Protein AF-A0A925RMS5-F1 (afdb_monomer_lite)

pLDDT: mean 84.85, std 18.27, range [39.53, 98.56]

Secondary structure (DSSP, 8-state):
--------------------------PPPPEEEEEEEE----TT-----TTTTSEEEEEE-TT-PPEEEEEEEE-TTSEEEEEEEEEEEEETTEEEEEEEEEEEEE-TT--PPPP--EEEEEEEE-

Radius of gyration: 30.66 Å; chains: 1; bounding box: 31×94×84 Å

Structure (mmCIF, N/CA/C/O backbone):
data_AF-A0A925RMS5-F1
#
_entry.id   AF-A0A925RMS5-F1
#
loop_
_atom_site.group_PDB
_atom_site.id
_atom_site.type_symbol
_atom_site.label_atom_id
_atom_site.label_alt_id
_atom_site.label_comp_id
_atom_site.label_asym_id
_atom_site.label_entity_id
_atom_site.label_seq_id
_atom_site.pdbx_PDB_ins_code
_atom_site.Cartn_x
_atom_site.Cartn_y
_atom_site.Cartn_z
_atom_site.occupancy
_atom_site.B_iso_or_equiv
_atom_site.auth_seq_id
_atom_site.auth_comp_id
_atom_site.auth_asym_id
_atom_site.auth_atom_id
_atom_site.pdbx_PDB_model_num
ATOM 1 N N . MET A 1 1 ? -6.005 79.330 61.814 1.00 39.53 1 MET A N 1
ATOM 2 C CA . MET A 1 1 ? -6.554 79.095 60.462 1.00 39.53 1 MET A CA 1
ATOM 3 C C . MET A 1 1 ? -5.657 78.080 59.767 1.00 39.53 1 MET A C 1
ATOM 5 O O . MET A 1 1 ? -4.462 78.316 59.766 1.00 39.53 1 MET A O 1
ATOM 9 N N . GLN A 1 2 ? -6.252 76.955 59.338 1.00 44.28 2 GLN A N 1
ATOM 10 C CA . GLN A 1 2 ? -5.939 76.067 58.193 1.00 44.28 2 GLN A CA 1
ATOM 11 C C . GLN A 1 2 ? -4.464 75.868 57.770 1.00 44.28 2 GLN A C 1
ATOM 13 O O . GLN A 1 2 ? -3.749 76.832 57.571 1.00 44.28 2 GLN A O 1
ATOM 18 N N . ALA A 1 3 ? -3.936 74.694 57.436 1.00 42.88 3 ALA A N 1
ATOM 19 C CA . ALA A 1 3 ? -4.278 73.284 57.586 1.00 42.88 3 ALA A CA 1
ATOM 20 C C . ALA A 1 3 ? -2.985 72.541 57.175 1.00 42.88 3 ALA A C 1
ATOM 22 O O . ALA A 1 3 ? -2.462 72.784 56.089 1.00 42.88 3 ALA A O 1
ATOM 23 N N . LEU A 1 4 ? -2.444 71.671 58.031 1.00 45.47 4 LEU A N 1
ATOM 24 C CA . LEU A 1 4 ? -1.422 70.695 57.643 1.00 45.47 4 LEU A CA 1
ATOM 25 C C . LEU A 1 4 ? -2.136 69.561 56.901 1.00 45.47 4 LEU A C 1
ATOM 27 O O . LEU A 1 4 ? -2.986 68.894 57.486 1.00 45.47 4 LEU A O 1
ATOM 31 N N . THR A 1 5 ? -1.805 69.351 55.629 1.00 49.56 5 THR A N 1
ATOM 32 C CA . THR A 1 5 ? -2.248 68.179 54.863 1.00 49.56 5 THR A CA 1
ATOM 33 C C . THR A 1 5 ? -1.026 67.358 54.452 1.00 49.56 5 THR A C 1
ATOM 35 O O . THR A 1 5 ? -0.238 67.736 53.594 1.00 49.56 5 THR A O 1
ATOM 38 N N . SER A 1 6 ? -0.863 66.226 55.125 1.00 44.41 6 SER A N 1
ATOM 39 C CA . SER A 1 6 ? -0.258 64.994 54.587 1.00 44.41 6 SER A CA 1
ATOM 40 C C . SER A 1 6 ? -1.444 64.069 54.198 1.00 44.41 6 SER A C 1
ATOM 42 O O . SER A 1 6 ? -2.564 64.442 54.563 1.00 44.41 6 SER A O 1
ATOM 44 N N . PRO A 1 7 ? -1.322 62.865 53.583 1.00 50.06 7 PRO A N 1
ATOM 45 C CA . PRO A 1 7 ? -0.135 62.059 53.262 1.00 50.06 7 PRO A CA 1
ATOM 46 C C . PRO A 1 7 ? -0.158 61.348 51.868 1.00 50.06 7 PRO A C 1
ATOM 48 O O . PRO A 1 7 ? -1.162 61.312 51.174 1.00 50.06 7 PRO A O 1
ATOM 51 N N . VAL A 1 8 ? 0.997 60.777 51.490 1.00 47.97 8 VAL A N 1
ATOM 52 C CA . VAL A 1 8 ? 1.243 59.395 50.995 1.00 47.97 8 VAL A CA 1
ATOM 53 C C . VAL A 1 8 ? 0.235 58.766 49.997 1.00 47.97 8 VAL A C 1
ATOM 55 O O . VAL A 1 8 ? -0.933 58.611 50.306 1.00 47.97 8 VAL A O 1
ATOM 58 N N . PHE A 1 9 ? 0.711 58.268 48.845 1.00 50.12 9 PHE A N 1
ATOM 59 C CA . PHE A 1 9 ? 0.772 56.823 48.519 1.00 50.12 9 PHE A CA 1
ATOM 60 C C . PHE A 1 9 ? 1.110 56.565 47.041 1.00 50.12 9 PHE A C 1
ATOM 62 O O . PHE A 1 9 ? 0.380 56.904 46.116 1.00 50.12 9 PHE A O 1
ATOM 69 N N . ARG A 1 10 ? 2.250 55.888 46.860 1.00 49.31 10 ARG A N 1
ATOM 70 C CA . ARG A 1 10 ? 2.585 55.033 45.716 1.00 49.31 10 ARG A CA 1
ATOM 71 C C . ARG A 1 10 ? 1.499 53.973 45.539 1.00 49.31 10 ARG A C 1
ATOM 73 O O . ARG A 1 10 ? 1.063 53.460 46.566 1.00 49.31 10 ARG A O 1
ATOM 80 N N . SER A 1 11 ? 1.182 53.582 44.300 1.00 49.59 11 SER A N 1
ATOM 81 C CA . SER A 1 11 ? 0.704 52.241 43.878 1.00 49.59 11 SER A CA 1
ATOM 82 C C . SER A 1 11 ? 0.107 52.311 42.462 1.00 49.59 11 SER A C 1
ATOM 84 O O . SER A 1 11 ? -0.465 53.334 42.122 1.00 49.59 11 SER A O 1
ATOM 86 N N . ILE A 1 12 ? 0.124 51.321 41.571 1.00 53.66 12 ILE A N 1
ATOM 87 C CA . ILE A 1 12 ? 0.700 49.973 41.481 1.00 53.66 12 ILE A CA 1
ATOM 88 C C . ILE A 1 12 ? 0.676 49.651 39.971 1.00 53.66 12 ILE A C 1
ATOM 90 O O . ILE A 1 12 ? -0.281 49.988 39.274 1.00 53.66 12 ILE A O 1
ATOM 94 N N . ALA A 1 13 ? 1.726 49.003 39.467 1.00 50.94 13 ALA A N 1
ATOM 95 C CA . ALA A 1 13 ? 1.756 48.424 38.130 1.00 50.94 13 ALA A CA 1
ATOM 96 C C . ALA A 1 13 ? 0.714 47.298 38.018 1.00 50.94 13 ALA A C 1
ATOM 98 O O . ALA A 1 13 ? 0.797 46.305 38.738 1.00 50.94 13 ALA A O 1
ATOM 99 N N . LEU A 1 14 ? -0.245 47.425 37.100 1.00 49.28 14 LEU A N 1
ATOM 100 C CA . LEU A 1 14 ? -1.119 46.317 36.719 1.00 49.28 14 LEU A CA 1
ATOM 101 C C . LEU A 1 14 ? -0.413 45.482 35.649 1.00 49.28 14 LEU A C 1
ATOM 103 O O . LEU A 1 14 ? -0.584 45.678 34.448 1.00 49.28 14 LEU A O 1
ATOM 107 N N . GLY A 1 15 ? 0.424 44.559 36.122 1.00 42.06 15 GLY A N 1
ATOM 108 C CA . GLY A 1 15 ? 0.892 43.423 35.342 1.00 42.06 15 GLY A CA 1
ATOM 109 C C . GLY A 1 15 ? -0.260 42.442 35.134 1.00 42.06 15 GLY A C 1
ATOM 110 O O . GLY A 1 15 ? -0.656 41.737 36.058 1.00 42.06 15 GLY A O 1
ATOM 111 N N . GLY A 1 16 ? -0.810 42.404 33.922 1.00 47.88 16 GLY A N 1
ATOM 112 C CA . GLY A 1 16 ? -1.728 41.354 33.495 1.00 47.88 16 GLY A CA 1
ATOM 113 C C . GLY A 1 16 ? -0.943 40.102 33.116 1.00 47.88 16 GLY A C 1
ATOM 114 O O . GLY A 1 16 ? -0.440 40.000 32.000 1.00 47.88 16 GLY A O 1
ATOM 115 N N . LEU A 1 17 ? -0.820 39.157 34.050 1.00 49.91 17 LEU A N 1
ATOM 116 C CA . LEU A 1 17 ? -0.324 37.809 33.776 1.00 49.91 17 LEU A CA 1
ATOM 117 C C . LEU A 1 17 ? -1.398 37.055 32.969 1.00 49.91 17 LEU A C 1
ATOM 119 O O . LEU A 1 17 ? -2.395 36.593 33.522 1.00 49.91 17 LEU A O 1
ATOM 123 N N . LEU A 1 18 ? -1.218 36.939 31.654 1.00 54.53 18 LEU A N 1
ATOM 124 C CA . LEU A 1 18 ? -1.995 36.008 30.835 1.00 54.53 18 LEU A CA 1
ATOM 125 C C . LEU A 1 18 ? -1.527 34.584 31.166 1.00 54.53 18 LEU A C 1
ATOM 127 O O . LEU A 1 18 ? -0.456 34.161 30.732 1.00 54.53 18 LEU A O 1
ATOM 131 N N . LEU A 1 19 ? -2.319 33.843 31.949 1.00 53.94 19 LEU A N 1
ATOM 132 C CA . LEU A 1 19 ? -2.155 32.396 32.090 1.00 53.94 19 LEU A CA 1
ATOM 133 C C . LEU A 1 19 ? -2.454 31.734 30.739 1.00 53.94 19 LEU A C 1
ATOM 135 O O . LEU A 1 19 ? -3.602 31.441 30.409 1.00 53.94 19 LEU A O 1
ATOM 139 N N . ALA A 1 20 ? -1.409 31.482 29.957 1.00 56.25 20 ALA A N 1
ATOM 140 C CA . ALA A 1 20 ? -1.466 30.530 28.861 1.00 56.25 20 ALA A CA 1
ATOM 141 C C . ALA A 1 20 ? -1.569 29.122 29.467 1.00 56.25 20 ALA A C 1
ATOM 143 O O . ALA A 1 20 ? -0.565 28.511 29.826 1.00 56.25 20 ALA A O 1
ATOM 144 N N . ALA A 1 21 ? -2.794 28.622 29.632 1.00 56.69 21 ALA A N 1
ATOM 145 C CA . ALA A 1 21 ? -3.031 27.223 29.951 1.00 56.69 21 ALA A CA 1
ATOM 146 C C . ALA A 1 21 ? -2.609 26.377 28.741 1.00 56.69 21 ALA A C 1
ATOM 148 O O . ALA A 1 21 ? -3.351 26.217 27.772 1.00 56.69 21 ALA A O 1
ATOM 149 N N . THR A 1 22 ? -1.384 25.862 28.772 1.00 57.28 22 THR A N 1
ATOM 150 C CA . THR A 1 22 ? -0.913 24.836 27.849 1.00 57.28 22 THR A CA 1
ATOM 151 C C . THR A 1 22 ? -1.675 23.548 28.140 1.00 57.28 22 THR A C 1
ATOM 153 O O . THR A 1 22 ? -1.315 22.771 29.020 1.00 57.28 22 THR A O 1
ATOM 156 N N . VAL A 1 23 ? -2.762 23.314 27.402 1.00 58.78 23 VAL A N 1
ATOM 157 C CA . VAL A 1 23 ? -3.408 22.001 27.366 1.00 58.78 23 VAL A CA 1
ATOM 158 C C . VAL A 1 23 ? -2.419 21.044 26.707 1.00 58.78 23 VAL A C 1
ATOM 160 O O . VAL A 1 23 ? -2.269 21.020 25.486 1.00 58.78 23 VAL A O 1
ATOM 163 N N . ALA A 1 24 ? -1.689 20.288 27.523 1.00 59.53 24 ALA A N 1
ATOM 164 C CA . ALA A 1 24 ? -0.867 19.192 27.046 1.00 59.53 24 ALA A CA 1
ATOM 165 C C . ALA A 1 24 ? -1.805 18.108 26.502 1.00 59.53 24 ALA A C 1
ATOM 167 O O . ALA A 1 24 ? -2.414 17.353 27.256 1.00 59.53 24 ALA A O 1
ATOM 168 N N . THR A 1 25 ? -1.960 18.049 25.181 1.00 63.59 25 THR A N 1
ATOM 169 C CA . THR A 1 25 ? -2.650 16.942 24.517 1.00 63.59 25 THR A CA 1
ATOM 170 C C . THR A 1 25 ? -1.843 15.669 24.754 1.00 63.59 25 THR A C 1
ATOM 172 O O . THR A 1 25 ? -0.771 15.495 24.167 1.00 63.59 25 THR A O 1
ATOM 175 N N . VAL A 1 26 ? -2.334 14.791 25.630 1.00 65.19 26 VAL A N 1
ATOM 176 C CA . VAL A 1 26 ? -1.799 13.435 25.780 1.00 65.19 26 VAL A CA 1
ATOM 177 C C . VAL A 1 26 ? -2.004 12.731 24.442 1.00 65.19 26 VAL A C 1
ATOM 179 O O . VAL A 1 26 ? -3.139 12.511 24.026 1.00 65.19 26 VAL A O 1
ATOM 182 N N . LYS A 1 27 ? -0.914 12.431 23.726 1.00 64.56 27 LYS A N 1
ATOM 183 C CA . LYS A 1 27 ? -1.006 11.607 22.519 1.00 64.56 27 LYS A CA 1
ATOM 184 C C . LYS A 1 27 ? -1.350 10.177 22.948 1.00 64.56 27 LYS A C 1
ATOM 186 O O . LYS A 1 27 ? -0.633 9.653 23.805 1.00 64.56 27 LYS A O 1
ATOM 191 N N . PRO A 1 28 ? -2.398 9.552 22.383 1.00 67.50 28 PRO A N 1
ATOM 192 C CA . PRO A 1 28 ? -2.675 8.147 22.642 1.00 67.50 28 PRO A CA 1
ATOM 193 C C . PRO A 1 28 ? -1.447 7.308 22.277 1.00 67.50 28 PRO A C 1
ATOM 195 O O . PRO A 1 28 ? -0.726 7.599 21.314 1.00 67.50 28 PRO A O 1
ATOM 198 N N . LYS A 1 29 ? -1.158 6.308 23.109 1.00 77.75 29 LYS A N 1
ATOM 199 C CA . LYS A 1 29 ? 0.001 5.434 22.940 1.00 77.75 29 LYS A CA 1
ATOM 200 C C . LYS A 1 29 ? -0.307 4.470 21.799 1.00 77.75 29 LYS A C 1
ATOM 202 O O . LYS A 1 29 ? -1.247 3.702 21.898 1.00 77.75 29 LYS A O 1
ATOM 207 N N . ALA A 1 30 ? 0.489 4.501 20.734 1.00 84.12 30 ALA A N 1
ATOM 208 C CA . ALA A 1 30 ? 0.323 3.545 19.648 1.00 84.12 30 ALA A CA 1
ATOM 209 C C . ALA A 1 30 ? 0.769 2.142 20.090 1.00 84.12 30 ALA A C 1
ATOM 211 O O . ALA A 1 30 ? 1.873 1.979 20.625 1.00 84.12 30 ALA A O 1
ATOM 212 N N . GLU A 1 31 ? -0.066 1.139 19.835 1.00 87.50 31 GLU A N 1
ATOM 213 C CA . GLU A 1 31 ? 0.246 -0.270 20.075 1.00 87.50 31 GLU A CA 1
ATOM 214 C C . GLU A 1 31 ? 0.649 -0.955 18.770 1.00 87.50 31 GLU A C 1
ATOM 216 O O . GLU A 1 31 ? 0.211 -0.579 17.684 1.00 87.50 31 GLU A O 1
ATOM 221 N N . THR A 1 32 ? 1.559 -1.930 18.849 1.00 92.31 32 THR A N 1
ATOM 222 C CA . THR A 1 32 ? 2.006 -2.662 17.657 1.00 92.31 32 THR A CA 1
ATOM 223 C C . THR A 1 32 ? 1.045 -3.801 17.376 1.00 92.31 32 THR A C 1
ATOM 225 O O . THR A 1 32 ? 0.991 -4.753 18.149 1.00 92.31 32 THR A O 1
ATOM 228 N N . HIS A 1 33 ? 0.369 -3.745 16.233 1.00 93.00 33 HIS A N 1
ATOM 229 C CA . HIS A 1 33 ? -0.522 -4.810 15.784 1.00 93.00 33 HIS A CA 1
ATOM 230 C C . HIS A 1 33 ? 0.070 -5.553 14.593 1.00 93.00 33 HIS A C 1
ATOM 232 O O . HIS A 1 33 ? 0.820 -4.990 13.786 1.00 93.00 33 HIS A O 1
ATOM 238 N N . ARG A 1 34 ? -0.299 -6.828 14.461 1.00 95.69 34 ARG A N 1
ATOM 239 C CA . ARG A 1 34 ? -0.047 -7.613 13.254 1.00 95.69 34 ARG A CA 1
ATOM 240 C C . ARG A 1 34 ? -1.214 -7.424 12.286 1.00 95.69 34 ARG A C 1
ATOM 242 O O . ARG A 1 34 ? -2.380 -7.495 12.659 1.00 95.69 34 ARG A O 1
ATOM 249 N N . LEU A 1 35 ? -0.872 -7.191 11.028 1.00 96.69 35 LEU A N 1
ATOM 250 C CA . LEU A 1 35 ? -1.793 -6.969 9.927 1.00 96.69 35 LEU A CA 1
ATOM 251 C C . LEU A 1 35 ? -1.675 -8.095 8.907 1.00 96.69 35 LEU A C 1
ATOM 253 O O . LEU A 1 35 ? -0.564 -8.417 8.478 1.00 96.69 35 LEU A O 1
ATOM 257 N N . VAL A 1 36 ? -2.812 -8.641 8.482 1.00 97.38 36 VAL A N 1
ATOM 258 C CA . VAL A 1 36 ? -2.891 -9.712 7.477 1.00 97.38 36 VAL A CA 1
ATOM 259 C C . VAL A 1 36 ? -3.640 -9.211 6.251 1.00 97.38 36 VAL A C 1
ATOM 261 O O . VAL A 1 36 ? -4.757 -8.713 6.355 1.00 97.38 36 VAL A O 1
ATOM 264 N N . LEU A 1 37 ? -3.013 -9.331 5.080 1.00 97.88 37 LEU A N 1
ATOM 265 C CA . LEU A 1 37 ? -3.558 -8.842 3.816 1.00 97.88 37 LEU A CA 1
ATOM 266 C C . LEU A 1 37 ? -4.392 -9.905 3.093 1.00 97.88 37 LEU A C 1
ATOM 268 O O . LEU A 1 37 ? -3.919 -11.006 2.818 1.00 97.88 37 LEU A O 1
ATOM 272 N N . HIS A 1 38 ? -5.583 -9.501 2.660 1.00 97.19 38 HIS A N 1
ATOM 273 C CA . HIS A 1 38 ? -6.487 -10.273 1.818 1.00 97.19 38 HIS A CA 1
ATOM 274 C C . HIS A 1 38 ? -6.753 -9.516 0.513 1.00 97.19 38 HIS A C 1
ATOM 276 O O . HIS A 1 38 ? -7.653 -8.682 0.417 1.00 97.19 38 HIS A O 1
ATOM 282 N N . ALA A 1 39 ? -5.947 -9.804 -0.508 1.00 96.38 39 ALA A N 1
ATOM 283 C CA . ALA A 1 39 ? -6.087 -9.245 -1.850 1.00 96.38 39 ALA A CA 1
ATOM 284 C C . ALA A 1 39 ? -5.691 -10.295 -2.902 1.00 96.38 39 ALA A C 1
ATOM 286 O O . ALA A 1 39 ? -4.821 -11.131 -2.625 1.00 96.38 39 ALA A O 1
ATOM 287 N N . PRO A 1 40 ? -6.282 -10.267 -4.111 1.00 94.75 40 PRO A N 1
ATOM 288 C CA . PRO A 1 40 ? -5.897 -11.179 -5.177 1.00 94.75 40 PRO A CA 1
ATOM 289 C C . PRO A 1 40 ? -4.411 -11.016 -5.522 1.00 94.75 40 PRO A C 1
ATOM 291 O O . PRO A 1 40 ? -3.835 -9.923 -5.451 1.00 94.75 40 PRO A O 1
ATOM 294 N N . ARG A 1 41 ? -3.781 -12.130 -5.898 1.00 91.19 41 ARG A N 1
ATOM 295 C CA . ARG A 1 41 ? -2.428 -12.148 -6.459 1.00 91.19 41 ARG A CA 1
ATOM 296 C C . ARG A 1 41 ? -2.527 -12.538 -7.921 1.00 91.19 41 ARG A C 1
ATOM 298 O O . ARG A 1 41 ? -3.048 -13.604 -8.238 1.00 91.19 41 ARG A O 1
ATOM 305 N N . GLN A 1 42 ? -2.013 -11.685 -8.795 1.00 90.12 42 GLN A N 1
ATOM 306 C CA . GLN A 1 42 ? -1.878 -12.006 -10.206 1.00 90.12 42 GLN A CA 1
ATOM 307 C C . GLN A 1 42 ? -0.585 -12.803 -10.432 1.00 90.12 42 GLN A C 1
ATOM 309 O O . GLN A 1 42 ? 0.464 -12.480 -9.872 1.00 90.12 42 GLN A O 1
ATOM 314 N N . CYS A 1 43 ? -0.661 -13.875 -11.223 1.00 89.94 43 CYS A N 1
ATOM 315 C CA . CYS A 1 43 ? 0.515 -14.669 -11.576 1.00 89.94 43 CYS A CA 1
ATOM 316 C C . CYS A 1 43 ? 1.507 -13.812 -12.378 1.00 89.94 43 CYS A C 1
ATOM 318 O O . CYS A 1 43 ? 1.094 -13.047 -13.248 1.00 89.94 43 CYS A O 1
ATOM 320 N N . GLY A 1 44 ? 2.800 -13.911 -12.059 1.00 85.62 44 GLY A N 1
ATOM 321 C CA . GLY A 1 44 ? 3.852 -13.111 -12.697 1.00 85.62 44 GLY A CA 1
ATOM 322 C C . GLY A 1 44 ? 3.902 -11.638 -12.269 1.00 85.62 44 GLY A C 1
ATOM 323 O O . GLY A 1 44 ? 4.786 -10.919 -12.720 1.00 85.62 44 GLY A O 1
ATOM 324 N N . ALA A 1 45 ? 3.000 -11.184 -11.393 1.00 90.50 45 ALA A N 1
ATOM 325 C CA . ALA A 1 45 ? 3.031 -9.826 -10.864 1.00 90.50 45 ALA A CA 1
ATOM 326 C C . ALA A 1 45 ? 4.108 -9.661 -9.785 1.00 90.50 45 ALA A C 1
ATOM 328 O O . ALA A 1 45 ? 4.263 -10.510 -8.899 1.00 90.50 45 ALA A O 1
ATOM 329 N N . PHE A 1 46 ? 4.794 -8.522 -9.820 1.00 89.81 46 PHE A N 1
ATOM 330 C CA . PHE A 1 46 ? 5.700 -8.085 -8.769 1.00 89.81 46 PHE A CA 1
ATOM 331 C C . PHE A 1 46 ? 5.037 -6.970 -7.953 1.00 89.81 46 PHE A C 1
ATOM 333 O O . PHE A 1 46 ? 4.551 -5.996 -8.515 1.00 89.81 46 PHE A O 1
ATOM 340 N N . TYR A 1 47 ? 5.025 -7.109 -6.626 1.00 93.44 47 TYR A N 1
ATOM 341 C CA . TYR A 1 47 ? 4.424 -6.126 -5.723 1.00 93.44 47 TYR A CA 1
ATOM 342 C C . TYR A 1 47 ? 5.485 -5.553 -4.785 1.00 93.44 47 TYR A C 1
ATOM 344 O O . TYR A 1 47 ? 6.063 -6.282 -3.975 1.00 93.44 47 TYR A O 1
ATOM 352 N N . LEU A 1 48 ? 5.681 -4.236 -4.825 1.00 94.56 48 LEU A N 1
ATOM 353 C CA . LEU A 1 48 ? 6.426 -3.508 -3.797 1.00 94.56 48 LEU A CA 1
ATOM 354 C C . LEU A 1 48 ? 5.498 -3.281 -2.602 1.00 94.56 48 LEU A C 1
ATOM 356 O O . LEU A 1 48 ? 4.782 -2.287 -2.549 1.00 94.56 48 LEU A O 1
ATOM 360 N N . THR A 1 49 ? 5.458 -4.240 -1.679 1.00 94.94 49 THR A N 1
ATOM 361 C CA . THR A 1 49 ? 4.460 -4.285 -0.600 1.00 94.94 49 THR A CA 1
ATOM 362 C C . THR A 1 49 ? 5.089 -4.409 0.788 1.00 94.94 49 THR A C 1
ATOM 364 O O . THR A 1 49 ? 6.071 -5.132 0.989 1.00 94.94 49 THR A O 1
ATOM 367 N N . ALA A 1 50 ? 4.472 -3.757 1.777 1.00 95.12 50 ALA A N 1
ATOM 368 C CA . ALA A 1 50 ? 4.765 -3.934 3.196 1.00 95.12 50 ALA A CA 1
ATOM 369 C C . ALA A 1 50 ? 4.454 -5.365 3.678 1.00 95.12 50 ALA A C 1
ATOM 371 O O . ALA A 1 50 ? 5.031 -5.825 4.660 1.00 95.12 50 ALA A O 1
ATOM 372 N N . PHE A 1 51 ? 3.612 -6.101 2.945 1.00 95.19 51 PHE A N 1
ATOM 373 C CA . PHE A 1 51 ? 3.156 -7.459 3.254 1.00 95.19 51 PHE A CA 1
ATOM 374 C C . PHE A 1 51 ? 3.969 -8.548 2.538 1.00 95.19 51 PHE A C 1
ATOM 376 O O . PHE A 1 51 ? 3.477 -9.653 2.310 1.00 95.19 51 PHE A O 1
ATOM 383 N N . ARG A 1 52 ? 5.221 -8.268 2.149 1.00 86.81 52 ARG A N 1
ATOM 384 C CA . ARG A 1 52 ? 6.058 -9.204 1.366 1.00 86.81 52 ARG A CA 1
ATOM 385 C C . ARG A 1 52 ? 6.270 -10.570 2.039 1.00 86.81 52 ARG A C 1
ATOM 387 O O . ARG A 1 52 ? 6.554 -11.546 1.355 1.00 86.81 52 ARG A O 1
ATOM 394 N N . HIS A 1 53 ? 6.119 -10.636 3.362 1.00 84.62 53 HIS A N 1
ATOM 395 C CA . HIS A 1 53 ? 6.237 -11.856 4.167 1.00 84.62 53 HIS A CA 1
ATOM 396 C C . HIS A 1 53 ? 4.878 -12.363 4.691 1.00 84.62 53 HIS A C 1
ATOM 398 O O . HIS A 1 53 ? 4.834 -13.124 5.649 1.00 84.62 53 HIS A O 1
ATOM 404 N N . GLY A 1 54 ? 3.767 -11.933 4.084 1.00 85.62 54 GLY A N 1
ATOM 405 C CA . GLY A 1 54 ? 2.400 -12.310 4.463 1.00 85.62 54 GLY A CA 1
ATOM 406 C C . GLY A 1 54 ? 1.774 -11.411 5.531 1.00 85.62 54 GLY A C 1
ATOM 407 O O . GLY A 1 54 ? 0.578 -11.139 5.468 1.00 85.62 54 GLY A O 1
ATOM 408 N N . GLU A 1 55 ? 2.581 -10.887 6.453 1.00 92.12 55 GLU A N 1
ATOM 409 C CA . GLU A 1 55 ? 2.139 -9.991 7.525 1.00 92.12 55 GLU A CA 1
ATOM 410 C C . GLU A 1 55 ? 2.959 -8.694 7.579 1.00 92.12 55 GLU A C 1
ATOM 412 O O . GLU A 1 55 ? 4.128 -8.661 7.183 1.00 92.12 55 GLU A O 1
ATOM 417 N N . ALA A 1 56 ? 2.345 -7.633 8.104 1.00 94.12 56 ALA A N 1
ATOM 418 C CA . ALA A 1 56 ? 3.021 -6.395 8.485 1.00 94.12 56 ALA A CA 1
ATOM 419 C C . ALA A 1 56 ? 2.798 -6.131 9.981 1.00 94.12 56 ALA A C 1
ATOM 421 O O . ALA A 1 56 ? 1.705 -6.357 10.489 1.00 94.12 56 ALA A O 1
ATOM 422 N N . ARG A 1 57 ? 3.820 -5.655 10.699 1.00 94.00 57 ARG A N 1
ATOM 423 C CA . ARG A 1 57 ? 3.691 -5.215 12.099 1.00 94.00 57 ARG A CA 1
ATOM 424 C C . ARG A 1 57 ? 3.819 -3.706 12.153 1.00 94.00 57 ARG A C 1
ATOM 426 O O . ARG A 1 57 ? 4.861 -3.187 11.753 1.00 94.00 57 ARG A O 1
ATOM 433 N N . VAL A 1 58 ? 2.778 -3.014 12.607 1.00 92.00 58 VAL A N 1
ATOM 434 C CA . VAL A 1 58 ? 2.747 -1.547 12.585 1.00 92.00 58 VAL A CA 1
ATOM 435 C C . VAL A 1 58 ? 2.132 -0.971 13.857 1.00 92.00 58 VAL A C 1
ATOM 437 O O . VAL A 1 58 ? 1.199 -1.566 14.399 1.00 92.00 58 VAL A O 1
ATOM 440 N N . PRO A 1 59 ? 2.645 0.173 14.343 1.00 91.06 59 PRO A N 1
ATOM 441 C CA . PRO A 1 59 ? 2.017 0.900 15.431 1.00 91.06 59 PRO A CA 1
ATOM 442 C C . PRO A 1 59 ? 0.718 1.551 14.936 1.00 91.06 59 PRO A C 1
ATOM 444 O O . PRO A 1 59 ? 0.745 2.315 13.970 1.00 91.06 59 PRO A O 1
ATOM 447 N N . ILE A 1 60 ? -0.403 1.261 15.593 1.00 87.69 60 ILE A N 1
ATOM 448 C CA . ILE A 1 60 ? -1.710 1.872 15.321 1.00 87.69 60 ILE A CA 1
ATOM 449 C C . ILE A 1 60 ? -2.139 2.626 16.579 1.00 87.69 60 ILE A C 1
ATOM 451 O O . ILE A 1 60 ? -2.009 2.118 17.690 1.00 87.69 60 ILE A O 1
ATOM 455 N N . ALA A 1 61 ? -2.573 3.873 16.405 1.00 83.12 61 ALA A N 1
ATOM 456 C CA . ALA A 1 61 ? -3.160 4.666 17.479 1.00 83.12 61 ALA A CA 1
ATOM 457 C C . ALA A 1 61 ? -4.650 4.324 17.645 1.00 83.12 61 ALA A C 1
ATOM 459 O O . ALA A 1 61 ? -5.289 3.856 16.702 1.00 83.12 61 ALA A O 1
ATOM 460 N N . ASP A 1 62 ? -5.206 4.598 18.825 1.00 76.62 62 ASP A N 1
ATOM 461 C CA . ASP A 1 62 ? -6.588 4.244 19.192 1.00 76.62 62 ASP A CA 1
ATOM 462 C C . ASP A 1 62 ? -7.659 4.771 18.218 1.00 76.62 62 ASP A C 1
ATOM 464 O O . ASP A 1 62 ? -8.731 4.185 18.088 1.00 76.62 62 ASP A O 1
ATOM 468 N N . ASP A 1 63 ? -7.375 5.865 17.507 1.00 79.81 63 ASP A N 1
ATOM 469 C CA . ASP A 1 63 ? -8.277 6.492 16.537 1.00 79.81 63 ASP A CA 1
ATOM 470 C C . ASP A 1 63 ? -8.286 5.816 15.153 1.00 79.81 63 ASP A C 1
ATOM 472 O O . ASP A 1 63 ? -9.031 6.238 14.268 1.00 79.81 63 ASP A O 1
ATOM 476 N N . GLN A 1 64 ? -7.479 4.767 14.960 1.00 81.75 64 GLN A N 1
ATOM 477 C CA . GLN A 1 64 ? -7.370 3.987 13.724 1.00 81.75 64 GLN A CA 1
ATOM 478 C C . GLN A 1 64 ? -7.258 4.845 12.463 1.00 81.75 64 GLN A C 1
ATOM 480 O O . GLN A 1 64 ? -7.984 4.649 11.490 1.00 81.75 64 GLN A O 1
ATOM 485 N N . ALA A 1 65 ? -6.313 5.783 12.447 1.00 89.75 65 ALA A N 1
ATOM 486 C CA . ALA A 1 65 ? -6.068 6.625 11.283 1.00 89.75 65 ALA A CA 1
ATOM 487 C C . ALA A 1 65 ? -5.797 5.827 9.984 1.00 89.75 65 ALA A C 1
ATOM 489 O O . ALA A 1 65 ? -5.351 4.676 9.991 1.00 89.75 65 ALA A O 1
ATOM 490 N N . THR A 1 66 ? -6.027 6.478 8.838 1.00 95.75 66 THR A N 1
ATOM 491 C CA . THR A 1 66 ? -5.640 5.934 7.526 1.00 95.75 66 THR A CA 1
ATOM 492 C C . THR A 1 66 ? -4.129 5.712 7.478 1.00 95.75 66 THR A C 1
ATOM 494 O O . THR A 1 66 ? -3.355 6.647 7.692 1.00 95.75 66 THR A O 1
ATOM 497 N N . LEU A 1 67 ? -3.701 4.495 7.139 1.00 95.81 67 LEU A N 1
ATOM 498 C CA . LEU A 1 67 ? -2.285 4.158 6.997 1.00 95.81 67 LEU A CA 1
ATOM 499 C C . LEU A 1 67 ? -1.879 4.239 5.527 1.00 95.81 67 LEU A C 1
ATOM 501 O O . LEU A 1 67 ? -2.618 3.819 4.637 1.00 95.81 67 LEU A O 1
ATOM 505 N N . THR A 1 68 ? -0.699 4.792 5.254 1.00 97.25 68 THR A N 1
ATOM 506 C CA . THR A 1 68 ? -0.146 4.858 3.897 1.00 97.25 68 THR A CA 1
ATOM 507 C C . THR A 1 68 ? 1.308 4.409 3.893 1.00 97.25 68 THR A C 1
ATOM 509 O O . THR A 1 68 ? 2.157 5.050 4.509 1.00 97.25 68 THR A O 1
ATOM 512 N N . PHE A 1 69 ? 1.608 3.351 3.1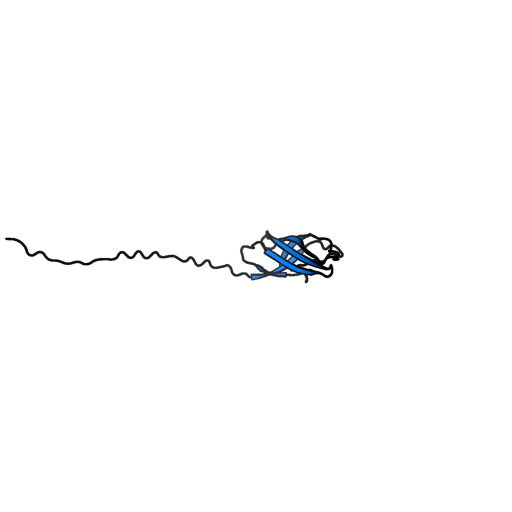43 1.00 96.50 69 PHE A N 1
ATOM 513 C CA . PHE A 1 69 ? 2.970 2.892 2.891 1.00 96.50 69 PHE A CA 1
ATOM 514 C C .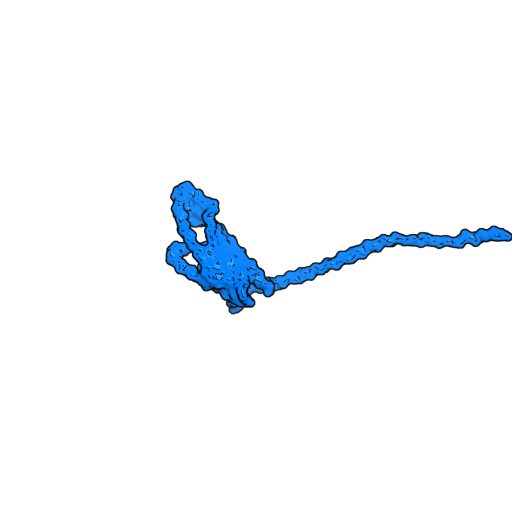 PHE A 1 69 ? 3.401 3.342 1.502 1.00 96.50 69 PHE A C 1
ATOM 516 O O . PHE A 1 69 ? 2.708 3.095 0.518 1.00 96.50 69 PHE A O 1
ATOM 523 N N . ARG A 1 70 ? 4.552 4.010 1.411 1.00 97.75 70 ARG A N 1
ATOM 524 C CA . ARG A 1 70 ? 5.161 4.399 0.135 1.00 97.75 70 ARG A CA 1
ATOM 525 C C . ARG A 1 70 ? 6.517 3.737 0.020 1.00 97.75 70 ARG A C 1
ATOM 527 O O . ARG A 1 70 ? 7.382 3.959 0.861 1.00 97.75 70 ARG A O 1
ATOM 534 N N . MET A 1 71 ? 6.699 2.951 -1.030 1.00 97.25 71 MET A N 1
ATOM 535 C CA . MET A 1 71 ? 7.947 2.247 -1.309 1.00 97.25 71 MET A CA 1
ATOM 536 C C . MET A 1 71 ? 8.444 2.654 -2.683 1.00 97.25 71 MET A C 1
ATOM 538 O O . MET A 1 71 ? 7.648 2.861 -3.598 1.00 97.25 71 MET A O 1
ATOM 542 N N . ARG A 1 72 ? 9.760 2.784 -2.822 1.00 97.81 72 ARG A N 1
ATOM 543 C CA . ARG A 1 72 ? 10.423 3.049 -4.097 1.00 97.81 72 ARG A CA 1
ATOM 544 C C . ARG A 1 72 ? 11.526 2.029 -4.296 1.00 97.81 72 ARG A C 1
ATOM 546 O O . ARG A 1 72 ? 12.234 1.732 -3.338 1.00 97.81 72 ARG A O 1
ATOM 553 N N . ALA A 1 73 ? 11.669 1.532 -5.513 1.00 97.00 73 ALA A N 1
ATOM 554 C CA . ALA A 1 73 ? 12.734 0.610 -5.871 1.00 97.00 73 ALA A CA 1
ATOM 555 C C . ALA A 1 73 ? 13.085 0.757 -7.349 1.00 97.00 73 ALA A C 1
ATOM 557 O O . ALA A 1 73 ? 12.215 1.063 -8.165 1.00 97.00 73 ALA A O 1
ATOM 558 N N . ASP A 1 74 ? 14.351 0.521 -7.663 1.00 97.06 74 ASP A N 1
ATOM 559 C CA . ASP A 1 74 ? 14.803 0.248 -9.021 1.00 97.06 74 ASP A CA 1
ATOM 560 C C . ASP A 1 74 ? 14.601 -1.256 -9.261 1.00 97.06 74 ASP A C 1
ATOM 562 O O . ASP A 1 74 ? 15.022 -2.078 -8.440 1.00 97.06 74 ASP A O 1
ATOM 566 N N . LEU A 1 75 ? 13.867 -1.614 -10.313 1.00 95.19 75 LEU A N 1
ATOM 567 C CA . LEU A 1 75 ? 13.539 -3.000 -10.642 1.00 95.19 75 LEU A CA 1
ATOM 568 C C . LEU A 1 75 ? 14.388 -3.486 -11.818 1.00 95.19 75 LEU A C 1
ATOM 570 O O . LEU A 1 75 ? 14.995 -2.711 -12.553 1.00 95.19 75 LEU A O 1
ATOM 574 N N . ASN A 1 76 ? 14.431 -4.803 -12.001 1.00 94.69 76 ASN A N 1
ATOM 575 C CA . ASN A 1 76 ? 15.197 -5.446 -13.069 1.00 94.69 76 ASN A CA 1
ATOM 576 C C . ASN A 1 76 ? 14.589 -5.260 -14.473 1.00 94.69 76 ASN A C 1
ATOM 578 O O . ASN A 1 76 ? 15.110 -5.825 -15.429 1.00 94.69 76 ASN A O 1
ATOM 582 N N . ASP A 1 77 ? 13.513 -4.485 -14.598 1.00 95.00 77 ASP A N 1
ATOM 583 C CA . ASP A 1 77 ? 12.970 -4.010 -15.872 1.00 95.00 77 ASP A CA 1
ATOM 584 C C . ASP A 1 77 ? 13.682 -2.747 -16.396 1.00 95.00 77 ASP A C 1
ATOM 586 O O . ASP A 1 77 ? 13.330 -2.246 -17.463 1.00 95.00 77 ASP A O 1
ATOM 590 N N . GLY A 1 78 ? 14.678 -2.235 -15.657 1.00 97.25 78 GLY A N 1
ATOM 591 C CA . GLY A 1 78 ? 15.412 -1.008 -15.982 1.00 97.25 78 GLY A CA 1
ATOM 592 C C . GLY A 1 78 ? 14.687 0.268 -15.544 1.00 97.25 78 GLY A C 1
ATOM 593 O O . GLY A 1 78 ? 15.058 1.369 -15.958 1.00 97.25 78 GLY A O 1
ATOM 594 N N . CYS A 1 79 ? 13.635 0.150 -14.727 1.00 97.75 79 CYS A N 1
ATOM 595 C CA . CYS A 1 79 ? 12.816 1.271 -14.293 1.00 97.75 79 CYS A CA 1
ATOM 596 C C . CYS A 1 79 ? 12.800 1.449 -12.775 1.00 97.75 79 CYS A C 1
ATOM 598 O O . CYS A 1 79 ? 12.841 0.511 -11.977 1.00 97.75 79 CYS A O 1
ATOM 600 N N . ARG A 1 80 ? 12.659 2.709 -12.365 1.00 98.12 80 ARG A N 1
ATOM 601 C CA . ARG A 1 80 ? 12.388 3.103 -10.987 1.00 98.12 80 ARG A CA 1
ATOM 602 C C . ARG A 1 80 ? 10.890 3.208 -10.777 1.00 98.12 80 ARG A C 1
ATOM 604 O O . ARG A 1 80 ? 10.209 3.995 -11.437 1.00 98.12 80 ARG A O 1
ATOM 611 N N . TRP A 1 81 ? 10.386 2.488 -9.788 1.00 98.06 81 TRP A N 1
ATOM 612 C CA . TRP A 1 81 ? 8.970 2.423 -9.455 1.00 98.06 81 TRP A CA 1
ATOM 613 C C . TRP A 1 81 ? 8.682 3.012 -8.078 1.00 98.06 81 TRP A C 1
ATOM 615 O O . TRP A 1 81 ? 9.530 3.025 -7.185 1.00 98.06 81 TRP A O 1
ATOM 625 N N . GLN A 1 82 ? 7.453 3.491 -7.900 1.00 98.12 82 GLN A N 1
ATOM 626 C CA . GLN A 1 82 ? 6.862 3.807 -6.608 1.00 98.12 82 GLN A CA 1
ATOM 627 C C . GLN A 1 82 ? 5.563 3.030 -6.444 1.00 98.12 82 GLN A C 1
ATOM 629 O O . GLN A 1 82 ? 4.637 3.227 -7.229 1.00 98.12 82 GLN A O 1
ATOM 634 N N . ALA A 1 83 ? 5.463 2.249 -5.376 1.00 97.94 83 ALA A N 1
ATOM 635 C CA . ALA A 1 83 ? 4.203 1.684 -4.922 1.00 97.94 83 ALA A CA 1
ATOM 636 C C . ALA A 1 83 ? 3.649 2.470 -3.737 1.00 97.94 83 ALA A C 1
ATOM 638 O O . ALA A 1 83 ? 4.392 2.985 -2.895 1.00 97.94 83 ALA A O 1
ATOM 639 N N . THR A 1 84 ? 2.327 2.579 -3.697 1.00 98.50 84 THR A N 1
ATOM 640 C CA . THR A 1 84 ? 1.568 3.162 -2.596 1.00 98.50 84 THR A CA 1
ATOM 641 C C . THR A 1 84 ? 0.515 2.161 -2.146 1.00 98.50 84 THR A C 1
ATOM 643 O O . THR A 1 84 ? -0.328 1.750 -2.939 1.00 98.50 84 THR A O 1
ATOM 646 N N . GLU A 1 85 ? 0.564 1.787 -0.872 1.00 98.31 85 GLU A N 1
ATOM 647 C CA . GLU A 1 85 ? -0.481 1.012 -0.211 1.00 98.31 85 GLU A CA 1
ATOM 648 C C . GLU A 1 85 ? -1.243 1.924 0.737 1.00 98.31 85 GLU A C 1
ATOM 650 O O . GLU A 1 85 ? -0.640 2.564 1.599 1.00 98.31 85 GLU A O 1
ATOM 655 N N . THR A 1 86 ? -2.561 1.982 0.587 1.00 98.44 86 THR A N 1
ATOM 656 C CA . THR A 1 86 ? -3.447 2.772 1.441 1.00 98.44 86 THR A CA 1
ATOM 657 C C . THR A 1 86 ? -4.412 1.850 2.164 1.00 98.44 86 THR A C 1
ATOM 659 O O . THR A 1 86 ? -5.058 1.007 1.539 1.00 98.44 86 THR A O 1
ATOM 662 N N . LEU A 1 87 ? -4.503 2.029 3.480 1.00 98.12 87 LEU A N 1
ATOM 663 C CA . LEU A 1 87 ? -5.420 1.317 4.352 1.00 98.12 87 LEU A CA 1
ATOM 664 C C . LEU A 1 87 ? -6.372 2.323 4.984 1.00 98.12 87 LEU A C 1
ATOM 666 O O . LEU A 1 87 ? -5.952 3.129 5.812 1.00 98.12 87 LEU A O 1
ATOM 670 N N . VAL A 1 88 ? -7.645 2.270 4.602 1.00 98.06 88 VAL A N 1
ATOM 671 C CA . VAL A 1 88 ? -8.686 3.136 5.176 1.00 98.06 88 VAL A CA 1
ATOM 672 C C . VAL A 1 88 ? -9.495 2.313 6.177 1.00 98.06 88 VAL A C 1
ATOM 674 O O . VAL A 1 88 ? -9.992 1.250 5.784 1.00 98.06 88 VAL A O 1
ATOM 677 N N . PRO A 1 89 ? -9.610 2.744 7.447 1.00 97.06 89 PRO A N 1
ATOM 678 C CA . PRO A 1 89 ? -10.342 2.000 8.469 1.00 97.06 89 PRO A CA 1
ATOM 679 C C . PRO A 1 89 ? -11.800 1.820 8.043 1.00 97.06 89 PRO A C 1
ATOM 681 O O . PRO A 1 89 ? -12.442 2.761 7.578 1.00 97.06 89 PRO A O 1
ATOM 684 N N . ILE A 1 90 ? -12.322 0.604 8.189 1.00 96.94 90 ILE A N 1
ATOM 685 C CA . ILE A 1 90 ? -13.747 0.309 7.959 1.00 96.94 90 ILE A CA 1
ATOM 686 C C . ILE A 1 90 ? -14.420 -0.320 9.183 1.00 96.94 90 ILE A C 1
ATOM 688 O O . ILE A 1 90 ? -15.644 -0.357 9.258 1.00 96.94 90 ILE A O 1
ATOM 692 N N . SER A 1 91 ? -13.638 -0.812 10.147 1.00 94.94 91 SER A N 1
ATOM 693 C CA . SER A 1 91 ? -14.097 -1.239 11.472 1.00 94.94 91 SER A CA 1
ATOM 694 C C . SER A 1 91 ? -12.914 -1.313 12.440 1.00 94.94 91 SER A C 1
ATOM 696 O O . SER A 1 91 ? -11.768 -1.312 11.997 1.00 94.94 91 SER A O 1
ATOM 698 N N . ALA A 1 92 ? -13.201 -1.533 13.726 1.00 92.38 92 ALA A N 1
ATOM 699 C CA . ALA A 1 92 ? -12.203 -1.693 14.787 1.00 92.38 92 ALA A CA 1
ATOM 700 C C . ALA A 1 92 ? -11.132 -2.777 14.536 1.00 92.38 92 ALA A C 1
ATOM 702 O O . ALA A 1 92 ? -10.104 -2.772 15.200 1.00 92.38 92 ALA A O 1
ATOM 703 N N . LYS A 1 93 ? -11.343 -3.733 13.623 1.00 94.94 93 LYS A N 1
ATOM 704 C CA . LYS A 1 93 ? -10.347 -4.776 13.306 1.00 94.94 93 LYS A CA 1
ATOM 705 C C . LYS A 1 93 ? -10.093 -4.951 11.813 1.00 94.94 93 LYS A C 1
ATOM 707 O O . LYS A 1 93 ? -9.534 -5.964 11.403 1.00 94.94 93 LYS A O 1
ATOM 712 N N . ARG A 1 94 ? -10.515 -3.992 10.982 1.00 96.75 94 ARG A N 1
ATOM 713 C CA . ARG A 1 94 ? -10.408 -4.134 9.527 1.00 96.75 94 ARG A CA 1
ATOM 714 C C . ARG A 1 94 ? -10.213 -2.811 8.811 1.00 96.75 94 ARG A C 1
ATOM 716 O O . ARG A 1 94 ? -10.927 -1.839 9.060 1.00 96.75 94 ARG A O 1
ATOM 723 N N . TYR A 1 95 ? -9.331 -2.847 7.822 1.00 98.19 95 TYR A N 1
ATOM 724 C CA . TYR A 1 95 ? -9.117 -1.786 6.852 1.00 98.19 95 TYR A CA 1
ATOM 725 C C . TYR A 1 95 ? -9.541 -2.245 5.456 1.00 98.19 95 TYR A C 1
ATOM 727 O O . TYR A 1 95 ? -9.325 -3.397 5.077 1.00 98.19 95 TYR A O 1
ATOM 735 N N . SER A 1 96 ? -10.091 -1.334 4.659 1.00 98.56 96 SER A N 1
ATOM 736 C CA . SER A 1 96 ? -10.084 -1.487 3.202 1.00 98.56 96 SER A CA 1
ATOM 737 C C . SER A 1 96 ? -8.670 -1.232 2.682 1.00 98.56 96 SER A C 1
ATOM 739 O O . SER A 1 96 ? -7.964 -0.380 3.217 1.00 98.56 96 SER A O 1
ATOM 741 N N . TYR A 1 97 ? -8.243 -1.976 1.664 1.00 98.56 97 TYR A N 1
ATOM 742 C CA . TYR A 1 97 ? -6.886 -1.914 1.122 1.00 98.56 97 TYR A CA 1
ATOM 743 C C . TYR A 1 97 ? -6.893 -1.538 -0.356 1.00 98.56 97 TYR A C 1
ATOM 745 O O . TYR A 1 97 ? -7.668 -2.087 -1.148 1.00 98.56 97 TYR A O 1
ATOM 7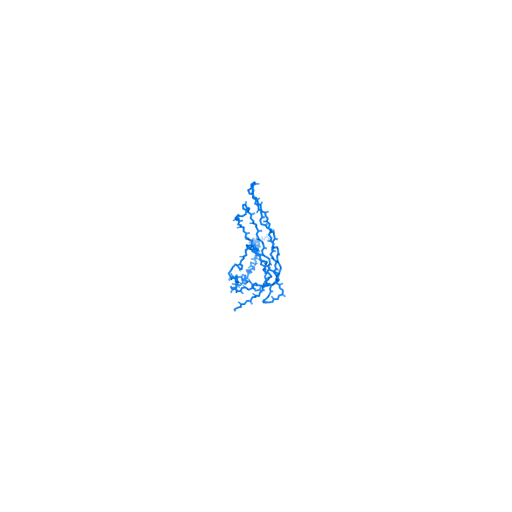53 N N . ARG A 1 98 ? -5.970 -0.651 -0.735 1.00 98.44 98 ARG A N 1
ATOM 754 C CA . ARG A 1 98 ? -5.675 -0.295 -2.124 1.00 98.44 98 ARG A CA 1
ATOM 755 C C . ARG A 1 98 ? -4.167 -0.266 -2.358 1.00 98.44 98 ARG A C 1
ATOM 757 O O . ARG A 1 98 ? -3.444 0.375 -1.602 1.00 98.44 98 ARG A O 1
ATOM 764 N N . TYR A 1 99 ? -3.721 -0.919 -3.425 1.00 98.25 99 TYR A N 1
ATOM 765 C CA . TYR A 1 99 ? -2.361 -0.875 -3.953 1.00 98.25 99 TYR A CA 1
ATOM 766 C C . TYR A 1 99 ? -2.365 -0.200 -5.320 1.00 98.25 99 TYR A C 1
ATOM 768 O O . TYR A 1 99 ? -3.085 -0.621 -6.230 1.00 98.25 99 TYR A O 1
ATOM 776 N N . GLU A 1 100 ? -1.529 0.819 -5.461 1.00 97.62 100 GLU A N 1
ATOM 777 C CA . GLU A 1 100 ? -1.305 1.543 -6.707 1.00 97.62 100 GLU A CA 1
ATOM 778 C C . GLU A 1 100 ? 0.190 1.683 -6.959 1.00 97.62 100 GLU A C 1
ATOM 780 O O . GLU A 1 100 ? 0.984 1.810 -6.025 1.00 97.62 100 GLU A O 1
ATOM 785 N N . GLU A 1 101 ? 0.575 1.737 -8.230 1.00 96.81 101 GLU A N 1
ATOM 786 C CA . GLU A 1 101 ? 1.967 1.938 -8.600 1.00 96.81 101 GLU A CA 1
ATOM 787 C C . GLU A 1 101 ? 2.158 2.902 -9.763 1.00 96.81 101 GLU A C 1
ATOM 789 O O . GLU A 1 101 ? 1.318 3.099 -10.655 1.00 96.81 101 GLU A O 1
ATOM 794 N N . ARG A 1 102 ? 3.319 3.540 -9.725 1.00 96.88 102 ARG A N 1
ATOM 795 C CA . ARG A 1 102 ? 3.726 4.564 -10.664 1.00 96.88 102 ARG A CA 1
ATOM 796 C C . ARG A 1 102 ? 5.179 4.351 -11.047 1.00 96.88 102 ARG A C 1
ATOM 798 O O . ARG A 1 102 ? 6.051 4.282 -10.189 1.00 96.88 102 ARG A O 1
ATOM 805 N N . LEU A 1 103 ? 5.412 4.352 -12.349 1.00 97.12 103 LEU A N 1
ATOM 806 C CA . LEU A 1 103 ? 6.731 4.467 -12.942 1.00 97.12 103 LEU A CA 1
ATOM 807 C C . LEU A 1 103 ? 7.241 5.898 -12.726 1.00 97.12 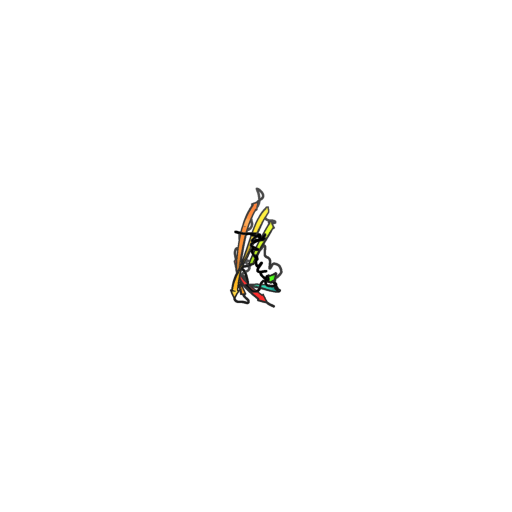103 LEU A C 1
ATOM 809 O O . LEU A 1 103 ? 6.531 6.871 -13.006 1.00 97.12 103 LEU A O 1
ATOM 813 N N . LEU A 1 104 ? 8.429 6.021 -12.142 1.00 97.81 104 LEU A N 1
ATOM 814 C CA . LEU A 1 104 ? 9.074 7.299 -11.844 1.00 97.81 104 LEU A CA 1
ATOM 815 C C . LEU A 1 104 ? 10.042 7.702 -12.955 1.00 97.81 104 LEU A C 1
ATOM 817 O O . LEU A 1 104 ? 10.021 8.849 -13.389 1.00 97.81 104 LEU A O 1
ATOM 821 N N . SER A 1 105 ? 10.869 6.761 -13.401 1.00 98.31 105 SER A N 1
ATOM 822 C CA . SER A 1 105 ? 11.859 6.938 -14.464 1.00 98.31 105 SER A CA 1
ATOM 823 C C . SER A 1 105 ? 12.251 5.578 -15.035 1.00 98.31 105 SER A C 1
ATOM 825 O O . SER A 1 105 ? 12.058 4.566 -14.365 1.00 98.31 105 SER A O 1
ATOM 827 N N . CYS A 1 106 ? 12.829 5.560 -16.232 1.00 98.06 106 CYS A N 1
ATOM 828 C CA . CYS A 1 106 ? 13.398 4.365 -16.851 1.00 98.06 106 CYS A CA 1
ATOM 829 C C . CYS A 1 106 ? 14.697 4.699 -17.574 1.00 98.06 106 CYS A C 1
ATOM 831 O O . CYS A 1 106 ? 14.887 5.837 -18.011 1.00 98.06 106 CYS A O 1
ATOM 833 N N . GLU A 1 107 ? 15.557 3.697 -17.717 1.00 97.62 107 GLU A N 1
ATOM 834 C CA . GLU A 1 107 ? 16.656 3.727 -18.677 1.00 97.62 107 GLU A CA 1
ATOM 835 C C . GLU A 1 107 ? 16.119 3.796 -20.126 1.00 97.62 107 GLU A C 1
ATOM 837 O O . GLU A 1 107 ? 14.983 3.377 -20.369 1.00 97.62 107 GLU A O 1
ATOM 842 N N . PRO A 1 108 ? 16.894 4.326 -21.097 1.00 96.56 108 PRO A N 1
ATOM 843 C CA . PRO A 1 108 ? 16.426 4.532 -22.474 1.00 96.56 108 PRO A CA 1
ATOM 844 C C . PRO A 1 108 ? 15.879 3.279 -23.175 1.00 96.56 108 PRO A C 1
ATOM 846 O O . PRO A 1 108 ? 14.905 3.389 -23.915 1.00 96.56 108 PRO A O 1
ATOM 849 N N . ASP A 1 109 ? 16.459 2.108 -22.898 1.00 96.12 109 ASP A N 1
ATOM 850 C CA . ASP A 1 109 ? 16.103 0.827 -23.530 1.00 96.12 109 ASP A CA 1
ATOM 851 C C . ASP A 1 109 ? 15.356 -0.124 -22.574 1.00 96.12 109 ASP A C 1
ATOM 853 O O . ASP A 1 109 ? 15.268 -1.331 -22.809 1.00 96.12 109 ASP A O 1
ATOM 857 N N . ALA A 1 110 ? 14.830 0.408 -21.466 1.00 97.12 110 ALA A N 1
ATOM 858 C CA . ALA A 1 110 ? 14.085 -0.365 -20.481 1.00 97.12 110 ALA A CA 1
ATOM 859 C C . ALA A 1 110 ? 12.789 -0.951 -21.068 1.00 97.12 110 ALA A C 1
ATOM 861 O O . ALA A 1 110 ? 12.129 -0.343 -21.915 1.00 97.12 110 ALA A O 1
ATOM 862 N N . LEU A 1 111 ? 12.376 -2.110 -20.548 1.00 96.06 111 LEU A N 1
ATOM 863 C CA . LEU A 1 111 ? 11.116 -2.775 -20.892 1.00 96.06 111 LEU A CA 1
ATOM 864 C C 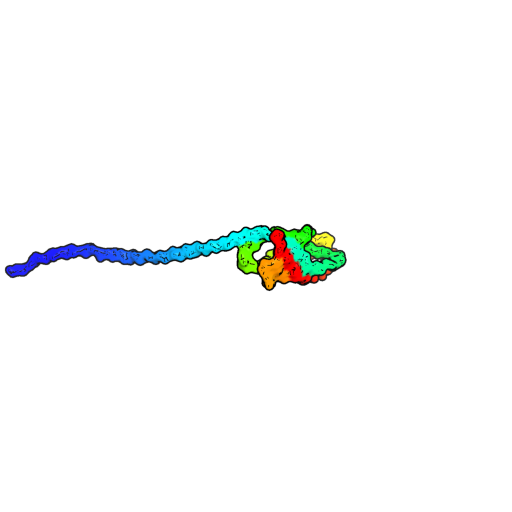. LEU A 1 111 ? 10.247 -2.868 -19.634 1.00 96.06 111 LEU A C 1
ATOM 866 O O . LEU A 1 111 ? 10.286 -3.895 -18.955 1.00 96.06 111 LEU A O 1
ATOM 870 N N . PRO A 1 112 ? 9.477 -1.815 -19.302 1.00 94.88 112 PRO A N 1
ATOM 871 C CA . PRO A 1 112 ? 8.809 -1.715 -18.015 1.00 94.88 112 PRO A CA 1
ATOM 872 C C . PRO A 1 112 ? 7.841 -2.868 -17.765 1.00 94.88 112 PRO A C 1
ATOM 874 O O . PRO A 1 112 ? 7.095 -3.281 -18.659 1.00 94.88 112 PRO A O 1
ATOM 877 N N . PHE A 1 113 ? 7.772 -3.322 -16.516 1.00 93.50 113 PHE A N 1
ATOM 878 C CA . PHE A 1 113 ? 6.728 -4.248 -16.105 1.00 93.50 113 PHE A CA 1
ATOM 879 C C . PHE A 1 113 ? 5.327 -3.647 -16.264 1.00 93.50 113 PHE A C 1
ATOM 881 O O . PHE A 1 113 ? 5.103 -2.434 -16.208 1.00 93.50 113 PHE A O 1
ATOM 888 N N . VAL A 1 114 ? 4.348 -4.532 -16.456 1.00 93.38 114 VAL A N 1
ATOM 889 C CA . VAL A 1 114 ? 2.937 -4.149 -16.528 1.00 93.38 114 VAL A CA 1
ATOM 890 C C . VAL A 1 114 ? 2.434 -3.822 -15.128 1.00 93.38 114 VAL A C 1
ATOM 892 O O . VAL A 1 114 ? 2.687 -4.563 -14.180 1.00 93.38 114 VAL A O 1
ATOM 895 N N . LYS A 1 115 ? 1.671 -2.731 -15.012 1.00 93.00 115 LYS A N 1
ATOM 896 C CA . LYS A 1 115 ? 1.025 -2.363 -13.752 1.00 93.00 115 LYS A CA 1
ATOM 897 C C . LYS A 1 115 ? -0.015 -3.399 -13.327 1.00 93.00 115 LYS A C 1
ATOM 899 O O . LYS A 1 115 ? -0.842 -3.828 -14.126 1.00 93.00 115 LYS A O 1
ATOM 904 N N . THR A 1 116 ? -0.037 -3.704 -12.042 1.00 94.69 116 THR A N 1
ATOM 905 C CA . THR A 1 116 ? -0.906 -4.667 -11.371 1.00 94.69 116 THR A CA 1
ATOM 906 C C . THR A 1 116 ? -1.579 -4.028 -10.148 1.00 94.69 116 THR A C 1
ATOM 908 O O . THR A 1 116 ? -1.385 -4.468 -9.014 1.00 94.69 116 THR A O 1
ATOM 911 N N . PRO A 1 117 ? -2.391 -2.963 -10.326 1.00 95.81 117 PRO A N 1
ATOM 912 C CA . PRO A 1 117 ? -3.147 -2.396 -9.213 1.00 95.81 117 PRO A CA 1
ATOM 913 C C . PRO A 1 117 ? -4.054 -3.464 -8.593 1.00 95.81 117 PRO A C 1
ATOM 915 O O . PRO A 1 117 ? -4.582 -4.331 -9.292 1.00 95.81 117 PRO A O 1
ATOM 918 N N . ARG A 1 118 ? -4.260 -3.400 -7.277 1.00 96.62 118 ARG A N 1
ATOM 919 C CA . ARG A 1 118 ? -5.162 -4.337 -6.594 1.00 96.62 118 ARG A CA 1
ATOM 920 C C . ARG A 1 118 ? -5.853 -3.708 -5.397 1.00 96.62 118 ARG A C 1
ATOM 922 O O . ARG A 1 118 ? -5.318 -2.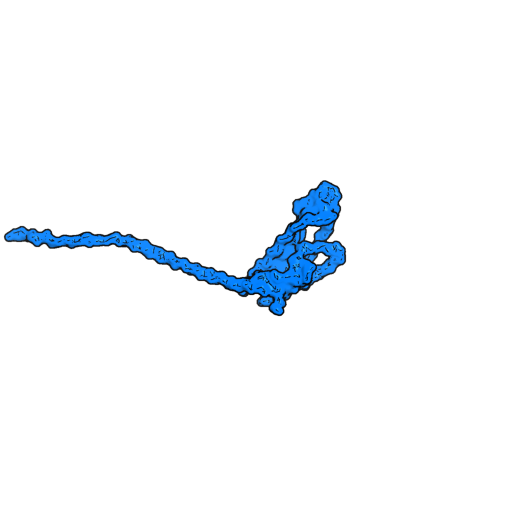817 -4.741 1.00 96.62 118 ARG A O 1
ATOM 929 N N . THR A 1 119 ? -7.038 -4.215 -5.101 1.00 98.06 119 THR A N 1
ATOM 930 C CA . THR A 1 119 ? -7.848 -3.843 -3.941 1.00 98.06 119 THR A CA 1
ATOM 931 C C . THR A 1 119 ? -8.157 -5.077 -3.104 1.00 98.06 119 THR A C 1
ATOM 933 O O . THR A 1 119 ? -8.027 -6.210 -3.567 1.00 98.06 119 THR A O 1
ATOM 936 N N . GLY A 1 120 ? -8.527 -4.866 -1.847 1.00 97.81 120 GLY A N 1
ATOM 937 C CA . GLY A 1 120 ? -8.839 -5.942 -0.916 1.00 97.81 120 GLY A CA 1
ATOM 938 C C . GLY A 1 120 ? -9.164 -5.401 0.467 1.00 97.81 120 GLY A C 1
ATOM 939 O O . GLY A 1 120 ? -9.641 -4.273 0.608 1.00 97.81 120 GLY A O 1
ATOM 940 N N . TYR A 1 121 ? -8.861 -6.185 1.492 1.00 98.31 121 TYR A N 1
ATOM 941 C CA . TYR A 1 121 ? -8.964 -5.758 2.883 1.00 98.31 121 TYR A CA 1
ATOM 942 C C . TYR A 1 121 ? -7.783 -6.273 3.706 1.00 98.31 121 TYR A C 1
ATOM 944 O O . TYR A 1 121 ? -7.054 -7.172 3.286 1.00 98.31 121 TYR A O 1
ATOM 952 N N . VAL A 1 122 ? -7.578 -5.669 4.870 1.00 98.00 122 VAL A N 1
ATOM 953 C CA . VAL A 1 122 ? -6.540 -6.048 5.830 1.00 98.00 122 VAL A CA 1
ATOM 954 C C . VAL A 1 122 ? -7.186 -6.245 7.190 1.00 98.00 122 VAL A C 1
ATOM 956 O O . VAL A 1 122 ? -7.901 -5.357 7.659 1.00 98.00 122 VAL A O 1
ATOM 959 N N . ASP A 1 123 ? -6.917 -7.387 7.810 1.00 97.50 123 ASP A N 1
ATOM 960 C CA . ASP A 1 123 ? -7.364 -7.701 9.164 1.00 97.50 123 ASP A CA 1
ATOM 961 C C . ASP A 1 123 ? -6.293 -7.326 10.190 1.00 97.50 123 ASP A C 1
ATOM 963 O O . ASP A 1 123 ? -5.098 -7.547 9.972 1.00 97.50 123 ASP A O 1
ATOM 967 N N . VAL A 1 124 ? -6.740 -6.762 11.313 1.00 95.50 124 VAL A N 1
ATOM 968 C CA . VAL A 1 124 ? -5.923 -6.526 12.506 1.00 95.50 124 VAL A CA 1
ATOM 969 C C . VAL A 1 124 ? -6.043 -7.760 13.394 1.00 95.50 124 VAL A C 1
ATOM 971 O O . VAL A 1 124 ? -7.121 -8.063 13.909 1.00 95.50 124 VAL A O 1
ATOM 974 N N . VAL A 1 125 ? -4.943 -8.494 13.534 1.00 92.44 125 VAL A N 1
ATOM 975 C CA . VAL A 1 125 ? -4.869 -9.743 14.296 1.00 92.44 125 VAL A CA 1
ATOM 976 C C . VAL A 1 125 ? -3.915 -9.565 15.466 1.00 92.44 125 VAL A C 1
ATOM 978 O O . VAL A 1 125 ? -2.698 -9.551 15.284 1.00 92.44 125 VAL A O 1
ATOM 981 N N . ASP A 1 126 ? -4.485 -9.445 16.658 1.00 79.56 126 ASP A N 1
ATOM 982 C CA . ASP A 1 126 ? -3.742 -9.404 17.920 1.00 79.56 126 ASP A CA 1
ATOM 983 C C . ASP A 1 126 ? -3.064 -10.759 18.225 1.00 79.56 126 ASP A C 1
ATOM 985 O O . ASP A 1 126 ? -3.538 -11.808 17.711 1.00 79.56 126 ASP A O 1
#

Sequence (126 aa):
MQALTSPVFRSIALGGLLLAATVATVKPKAETHRLVLHAPRQCGAFYLTAFRHGEARVPIADDQATLTFRMRADLNDGCRWQATETLVPISAKRYSYRYEERLLSCEPDALPFVKTPRTGYVDVVD

Foldseek 3Di:
DDDDDDDDDDDDDPDDDDPPPPPPPDFAFWDKWKKADDKDDDPPDDDPDCCPVRIHIDTAGPVRQKDKDWDWDQDPLQFIKIKIWIWDDPDPFKTKIWIFMDTDDGDPPGDDDDTDIIIGMMTTDD